Protein AF-A0A2N9XUF2-F1 (afdb_monomer_lite)

pLDDT: mean 81.79, std 14.42, range [47.16, 93.81]

Sequence (76 aa):
MEMSQINFTIDNDNYHFTFSKFLVEPCLRFKHFDKDEEKYYPDLVGYFSADCELYDKWNGCLAIEVVFTNNCYSKK

Radius of gyration: 15.49 Å; chains: 1; bounding box: 37×38×40 Å

Structure (mmCIF, N/CA/C/O backbone):
data_AF-A0A2N9XUF2-F1
#
_entry.id   AF-A0A2N9XUF2-F1
#
loop_
_atom_site.group_PDB
_atom_site.id
_atom_site.type_symbol
_atom_site.label_atom_id
_atom_site.label_alt_id
_atom_site.label_comp_id
_atom_site.label_asym_id
_atom_site.label_entity_id
_atom_site.label_seq_id
_atom_site.pdbx_PDB_ins_code
_atom_site.Cartn_x
_atom_site.Cartn_y
_atom_site.Cartn_z
_atom_site.occupancy
_atom_site.B_iso_or_equiv
_atom_site.auth_seq_id
_atom_site.auth_comp_id
_atom_site.auth_asym_id
_atom_site.auth_atom_id
_atom_site.pdbx_PDB_model_num
ATOM 1 N N . MET A 1 1 ? 6.599 19.293 1.514 1.00 47.34 1 MET A N 1
ATOM 2 C CA . MET A 1 1 ? 6.303 18.029 0.814 1.00 47.34 1 MET A CA 1
ATOM 3 C C . MET A 1 1 ? 4.810 18.016 0.598 1.00 47.34 1 MET A C 1
ATOM 5 O O . MET A 1 1 ? 4.077 18.004 1.576 1.00 47.34 1 MET A O 1
ATOM 9 N N . GLU A 1 2 ? 4.386 18.193 -0.648 1.00 47.31 2 GLU A N 1
ATOM 10 C CA . GLU A 1 2 ? 2.975 18.136 -1.037 1.00 47.31 2 GLU A CA 1
ATOM 11 C C . GLU A 1 2 ? 2.452 16.718 -0.785 1.00 47.31 2 GLU A C 1
ATOM 13 O O . GLU A 1 2 ? 3.133 15.746 -1.114 1.00 47.31 2 GLU A O 1
ATOM 18 N N . MET A 1 3 ? 1.287 16.599 -0.145 1.00 55.09 3 MET A N 1
ATOM 19 C CA . MET A 1 3 ? 0.637 15.307 0.062 1.00 55.09 3 MET A CA 1
ATOM 20 C C . MET A 1 3 ? 0.157 14.794 -1.295 1.00 55.09 3 MET A C 1
ATOM 22 O O . MET A 1 3 ? -0.680 15.426 -1.937 1.00 55.09 3 MET A O 1
ATOM 26 N N . SER A 1 4 ? 0.723 13.681 -1.754 1.00 74.75 4 SER A N 1
ATOM 27 C CA . SER A 1 4 ? 0.419 13.107 -3.059 1.00 74.75 4 SER A CA 1
ATOM 28 C C . SER A 1 4 ? -0.866 12.294 -2.976 1.00 74.75 4 SER A C 1
ATOM 30 O O . SER A 1 4 ? -0.909 11.185 -2.445 1.00 74.75 4 SER A O 1
ATOM 32 N N . GLN A 1 5 ? -1.932 12.879 -3.502 1.00 87.75 5 GLN A N 1
ATOM 33 C CA . GLN A 1 5 ? -3.132 12.139 -3.854 1.00 87.75 5 GLN A CA 1
ATOM 34 C C . GLN A 1 5 ? -2.818 11.256 -5.063 1.00 87.75 5 GLN A C 1
ATOM 36 O O . GLN A 1 5 ? -2.304 11.747 -6.070 1.00 87.75 5 GLN A O 1
ATOM 41 N N . ILE A 1 6 ? -3.073 9.954 -4.954 1.00 88.50 6 ILE A N 1
ATOM 42 C CA . ILE A 1 6 ? -2.777 8.986 -6.015 1.00 88.50 6 ILE A CA 1
ATOM 43 C C . ILE A 1 6 ? -4.002 8.102 -6.231 1.00 88.50 6 ILE A C 1
ATOM 45 O O . ILE A 1 6 ? -4.565 7.554 -5.283 1.00 88.50 6 ILE A O 1
ATOM 49 N N . ASN A 1 7 ? -4.384 7.946 -7.497 1.00 90.00 7 ASN A N 1
ATOM 50 C CA . ASN A 1 7 ? -5.430 7.021 -7.912 1.00 90.00 7 ASN A CA 1
ATOM 51 C C . ASN A 1 7 ? -4.826 5.653 -8.214 1.00 90.00 7 ASN A C 1
ATOM 53 O O . ASN A 1 7 ? -3.871 5.553 -8.984 1.00 90.00 7 ASN A O 1
ATOM 57 N N . PHE A 1 8 ? -5.415 4.612 -7.642 1.00 88.88 8 PHE A N 1
ATOM 58 C CA . PHE A 1 8 ? -5.076 3.221 -7.909 1.00 88.88 8 PHE A CA 1
ATOM 59 C C . PHE A 1 8 ? -6.275 2.507 -8.516 1.00 88.88 8 PHE A C 1
ATOM 61 O O . PHE A 1 8 ? -7.409 2.742 -8.105 1.00 88.88 8 PHE A O 1
ATOM 68 N N . THR A 1 9 ? -6.012 1.597 -9.450 1.00 91.12 9 THR A N 1
ATOM 69 C CA . THR A 1 9 ? -7.011 0.647 -9.944 1.00 91.12 9 THR A CA 1
ATOM 70 C C . THR A 1 9 ? -6.666 -0.739 -9.410 1.00 91.12 9 THR A C 1
ATOM 72 O O . THR A 1 9 ? -5.561 -1.226 -9.647 1.00 91.12 9 THR A O 1
ATOM 75 N N . ILE A 1 10 ? -7.589 -1.363 -8.679 1.00 88.94 10 ILE A N 1
ATOM 76 C CA . I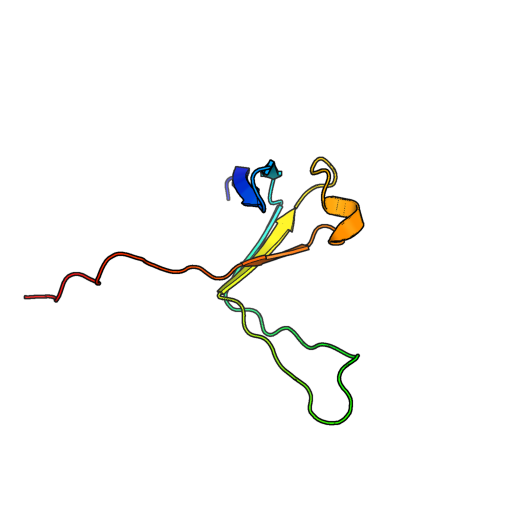LE A 1 10 ? -7.419 -2.686 -8.059 1.00 88.94 10 ILE A CA 1
ATOM 77 C C . ILE A 1 10 ? -8.626 -3.537 -8.451 1.00 88.94 10 ILE A C 1
ATOM 79 O O . ILE A 1 10 ? -9.752 -3.130 -8.200 1.00 88.94 10 ILE A O 1
ATOM 83 N N . ASP A 1 11 ? -8.405 -4.688 -9.095 1.00 87.44 11 ASP A N 1
ATOM 84 C CA . ASP A 1 11 ? -9.454 -5.647 -9.498 1.00 87.44 11 ASP A CA 1
ATOM 85 C C . ASP A 1 11 ? -10.669 -5.043 -10.257 1.00 87.44 11 ASP A C 1
ATOM 87 O O . ASP A 1 11 ? -11.725 -5.672 -10.323 1.00 87.44 11 ASP A O 1
ATOM 91 N N . ASN A 1 12 ? -10.488 -3.872 -10.895 1.00 92.19 12 ASN A N 1
ATOM 92 C CA . ASN A 1 12 ? -11.447 -3.009 -11.626 1.00 92.19 12 ASN A CA 1
ATOM 93 C C . ASN A 1 12 ? -12.078 -1.840 -10.850 1.00 92.19 12 ASN A C 1
ATOM 95 O O . ASN A 1 12 ? -12.731 -1.000 -11.474 1.00 92.19 12 ASN A O 1
ATOM 99 N N . ASP A 1 13 ? -11.832 -1.723 -9.551 1.00 92.44 13 ASP A N 1
ATOM 100 C CA . ASP A 1 13 ? -12.286 -0.590 -8.750 1.00 92.44 13 ASP A CA 1
ATOM 101 C C . ASP A 1 13 ? -11.217 0.504 -8.685 1.00 92.44 13 ASP A C 1
ATOM 103 O O . ASP A 1 13 ? -10.013 0.231 -8.676 1.00 92.44 13 ASP A O 1
ATOM 107 N N . ASN A 1 14 ? -11.660 1.762 -8.651 1.00 92.56 14 ASN A N 1
ATOM 108 C CA . ASN A 1 14 ? -10.776 2.916 -8.530 1.00 92.56 14 ASN A CA 1
ATOM 109 C C . ASN A 1 14 ? -10.783 3.429 -7.096 1.00 92.56 14 ASN A C 1
ATOM 111 O O 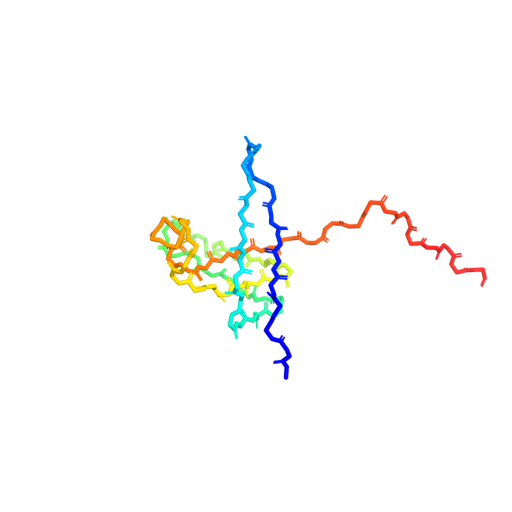. ASN A 1 14 ? -11.827 3.806 -6.567 1.00 92.56 14 ASN A O 1
ATOM 115 N N . TYR A 1 15 ? -9.598 3.514 -6.509 1.00 91.19 15 TYR A N 1
ATOM 116 C CA . TYR A 1 15 ? -9.393 3.977 -5.149 1.00 91.19 15 TYR A CA 1
ATOM 117 C C . TYR A 1 15 ? -8.538 5.231 -5.150 1.00 91.19 15 TYR A C 1
ATOM 119 O O . TYR A 1 15 ? -7.472 5.285 -5.767 1.00 91.19 15 TYR A O 1
ATOM 127 N N . HIS A 1 16 ? -9.002 6.235 -4.417 1.00 91.56 16 HIS A N 1
ATOM 128 C CA . HIS A 1 16 ? -8.282 7.481 -4.239 1.00 91.56 16 HIS A CA 1
ATOM 129 C C . HIS A 1 16 ? -7.572 7.465 -2.886 1.00 91.56 16 HIS A C 1
ATOM 131 O O . HIS A 1 16 ? -8.208 7.506 -1.832 1.00 91.56 16 HIS A O 1
ATOM 137 N N . PHE A 1 17 ? -6.244 7.420 -2.912 1.00 91.44 17 PHE A N 1
ATOM 138 C CA . PHE A 1 17 ? -5.428 7.403 -1.707 1.00 91.44 17 PHE A CA 1
ATOM 139 C C . PHE A 1 17 ? -4.847 8.785 -1.434 1.00 91.44 17 PHE A C 1
ATOM 141 O O . PHE A 1 17 ? -4.182 9.371 -2.288 1.00 91.44 17 PHE A O 1
ATOM 148 N N . THR A 1 18 ? -5.040 9.276 -0.211 1.00 92.38 18 THR A N 1
ATOM 149 C CA . THR A 1 18 ? -4.327 10.449 0.302 1.00 92.38 18 THR A CA 1
ATOM 150 C C . THR A 1 18 ? -3.211 9.970 1.218 1.00 92.38 18 THR A C 1
ATOM 152 O O . THR A 1 18 ? -3.468 9.518 2.337 1.00 92.38 18 THR A O 1
ATOM 155 N N . PHE A 1 19 ? -1.966 10.049 0.747 1.00 92.56 19 PHE A N 1
ATOM 156 C CA . PHE A 1 19 ? -0.811 9.617 1.528 1.00 92.56 19 PHE A CA 1
ATOM 157 C C . PHE A 1 19 ? -0.284 10.733 2.424 1.00 92.56 19 PHE A C 1
ATOM 159 O O . PHE A 1 19 ? -0.075 11.867 1.998 1.00 92.56 19 PHE A O 1
ATOM 166 N N . SER A 1 20 ? -0.015 10.374 3.675 1.00 91.25 20 SER A N 1
ATOM 167 C CA . SER A 1 20 ? 0.606 11.251 4.671 1.00 91.25 20 SER A CA 1
ATOM 168 C C . SER A 1 20 ? 2.124 11.082 4.727 1.00 91.25 20 SER A C 1
ATOM 170 O O . SER A 1 20 ? 2.844 12.001 5.120 1.00 91.25 20 SER A O 1
ATOM 172 N N . LYS A 1 21 ? 2.624 9.897 4.354 1.00 90.38 21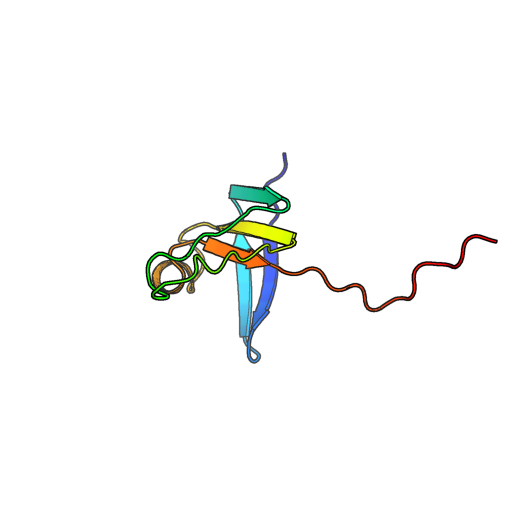 LYS A N 1
ATOM 173 C CA . LYS A 1 21 ? 4.038 9.537 4.454 1.00 90.38 21 LYS A CA 1
ATOM 174 C C . LYS A 1 21 ? 4.391 8.407 3.495 1.00 90.38 21 LYS A C 1
ATOM 176 O O . LYS A 1 21 ? 3.617 7.466 3.345 1.00 90.38 21 LYS A O 1
ATOM 181 N N . PHE A 1 22 ? 5.611 8.461 2.965 1.00 90.94 22 PHE A N 1
ATOM 182 C CA . PHE A 1 22 ? 6.265 7.331 2.312 1.00 90.94 22 PHE A CA 1
ATOM 183 C C . PHE A 1 22 ? 7.551 6.947 3.043 1.00 90.94 22 PHE A C 1
ATOM 185 O O . PHE A 1 22 ? 8.254 7.801 3.588 1.00 90.94 22 PHE A O 1
ATOM 192 N N . LEU A 1 23 ? 7.856 5.656 3.044 1.00 91.38 23 LEU A N 1
ATOM 193 C CA . LEU A 1 23 ? 9.182 5.112 3.306 1.00 91.38 23 LEU A CA 1
ATOM 194 C C . LEU A 1 23 ? 9.735 4.604 1.978 1.00 91.38 23 LEU A C 1
ATOM 196 O O . LEU A 1 23 ? 9.029 3.886 1.278 1.00 91.38 23 LEU A O 1
ATOM 200 N N . VAL A 1 24 ? 10.965 4.985 1.647 1.00 89.44 24 VAL A N 1
ATOM 201 C CA . VAL A 1 24 ? 11.656 4.551 0.426 1.00 89.44 24 VAL A CA 1
ATOM 202 C C . VAL A 1 24 ? 12.562 3.377 0.764 1.00 89.44 24 VAL A C 1
ATOM 204 O O . VAL A 1 24 ? 13.283 3.449 1.759 1.00 89.44 24 VAL A O 1
ATOM 207 N N . GLU A 1 25 ? 12.461 2.307 -0.024 1.00 88.38 25 GLU A N 1
ATOM 208 C CA . GLU A 1 25 ? 13.211 1.052 0.107 1.00 88.38 25 GLU A CA 1
ATOM 209 C C . GLU A 1 25 ? 13.244 0.478 1.547 1.00 88.38 25 GLU A C 1
ATOM 211 O O . GLU A 1 25 ? 14.315 0.137 2.068 1.00 88.38 25 GLU A O 1
ATOM 216 N N . PRO A 1 26 ? 12.107 0.396 2.276 1.00 88.94 26 PRO A N 1
ATOM 217 C CA . PRO A 1 26 ? 12.125 -0.100 3.645 1.00 88.94 26 PRO A CA 1
ATOM 218 C C . PRO A 1 26 ? 12.365 -1.614 3.703 1.00 88.94 26 PRO A C 1
ATOM 220 O O . PRO A 1 26 ? 11.934 -2.376 2.848 1.00 88.94 26 PRO A O 1
ATOM 223 N N . CYS A 1 27 ? 12.974 -2.076 4.795 1.00 87.56 27 CYS A N 1
ATOM 224 C CA . CYS A 1 27 ? 13.050 -3.499 5.124 1.00 87.56 27 CYS A CA 1
ATOM 225 C C . CYS A 1 27 ? 11.868 -3.883 6.024 1.00 87.56 27 CYS A C 1
ATOM 227 O O . CYS A 1 27 ? 11.868 -3.565 7.217 1.00 87.56 27 CYS A O 1
ATOM 229 N N . LEU A 1 28 ? 10.885 -4.601 5.484 1.00 84.94 28 LEU A N 1
ATOM 230 C CA . LEU A 1 28 ? 9.777 -5.162 6.254 1.00 84.94 28 LEU A CA 1
ATOM 231 C C . LEU A 1 28 ? 10.154 -6.544 6.801 1.00 84.94 28 LEU A C 1
ATOM 233 O O . LEU A 1 28 ? 10.734 -7.367 6.094 1.00 84.94 28 LEU A O 1
ATOM 237 N N . ARG A 1 29 ? 9.840 -6.790 8.079 1.00 79.19 29 ARG A N 1
ATOM 238 C CA . ARG A 1 29 ? 10.039 -8.085 8.748 1.00 79.19 29 ARG A CA 1
ATOM 239 C C . ARG A 1 29 ? 8.702 -8.620 9.231 1.00 79.19 29 ARG A C 1
ATOM 241 O O . ARG A 1 29 ? 8.039 -7.969 10.042 1.00 79.19 29 ARG A O 1
ATOM 248 N N . PHE A 1 30 ? 8.326 -9.809 8.778 1.00 70.88 30 PHE A N 1
ATOM 249 C CA . PHE A 1 30 ? 7.079 -10.445 9.188 1.00 70.88 30 PHE A CA 1
ATOM 250 C C . PHE A 1 30 ? 7.332 -11.406 10.351 1.00 70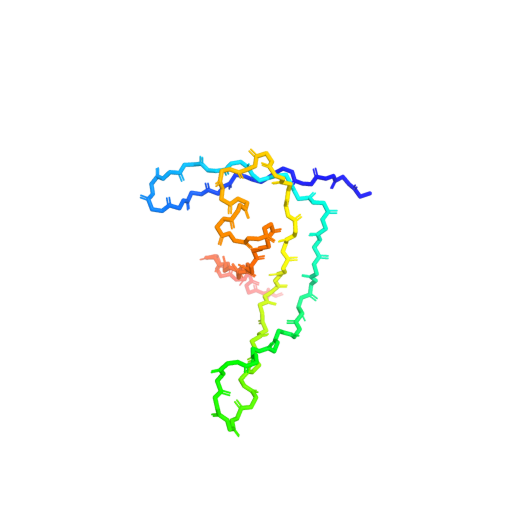.88 30 PHE A C 1
ATOM 252 O O . PHE A 1 30 ? 8.144 -12.317 10.257 1.00 70.88 30 PHE A O 1
ATOM 259 N N . LYS A 1 31 ? 6.623 -11.213 11.471 1.00 60.06 31 LYS A N 1
ATOM 260 C CA . LYS A 1 31 ? 6.772 -12.044 12.683 1.00 60.06 31 LYS A CA 1
ATOM 261 C C . LYS A 1 31 ? 6.128 -13.439 12.578 1.00 60.06 31 LYS A C 1
ATOM 263 O O . LYS A 1 31 ? 6.157 -14.170 13.561 1.00 60.06 31 LYS A O 1
ATOM 268 N N . HIS A 1 32 ? 5.469 -13.780 11.469 1.00 57.78 32 HIS A N 1
ATOM 269 C CA . HIS A 1 32 ? 4.595 -14.962 11.366 1.00 57.78 32 HIS A CA 1
ATOM 270 C C . HIS A 1 32 ? 5.112 -16.083 10.458 1.00 57.78 32 HIS A C 1
ATOM 272 O O . HIS A 1 32 ? 4.452 -17.112 10.365 1.00 57.78 32 HIS A O 1
ATOM 278 N N . PHE A 1 33 ? 6.278 -15.926 9.832 1.00 52.72 33 PHE A N 1
ATOM 279 C CA . PHE A 1 33 ? 6.912 -17.011 9.087 1.00 52.72 33 PHE A CA 1
ATOM 280 C C . PHE A 1 33 ? 7.993 -17.643 9.965 1.00 52.72 33 PHE A C 1
ATOM 282 O O . PHE A 1 33 ? 8.962 -17.000 10.363 1.00 52.72 33 PHE A O 1
ATOM 289 N N . ASP A 1 34 ? 7.740 -18.884 10.375 1.00 50.19 34 ASP A N 1
ATOM 290 C CA . ASP A 1 34 ? 8.602 -19.659 11.256 1.00 50.19 34 ASP A CA 1
ATOM 291 C C . ASP A 1 34 ? 9.988 -19.901 10.627 1.00 50.19 34 ASP A C 1
ATOM 293 O O . ASP A 1 34 ? 10.113 -20.406 9.515 1.00 50.19 34 ASP A O 1
ATOM 297 N N . LYS A 1 35 ? 11.018 -19.636 11.439 1.00 52.38 35 LYS A N 1
ATOM 298 C CA . LYS A 1 35 ? 12.422 -20.096 11.371 1.00 52.38 35 LYS A CA 1
ATOM 299 C C . LYS A 1 35 ? 13.409 -19.444 10.408 1.00 52.38 35 LYS A C 1
ATOM 301 O O . LYS A 1 35 ? 14.593 -19.513 10.724 1.00 52.38 35 LYS A O 1
ATOM 306 N N . ASP A 1 36 ? 12.975 -18.716 9.395 1.00 56.69 36 ASP A N 1
ATOM 307 C CA . ASP A 1 36 ? 13.849 -17.826 8.628 1.00 56.69 36 ASP A CA 1
ATOM 308 C C . ASP A 1 36 ? 13.158 -16.465 8.553 1.00 56.69 36 ASP A C 1
ATOM 310 O O . ASP A 1 36 ? 12.033 -16.377 8.074 1.00 56.69 36 ASP A O 1
ATOM 314 N N . GLU A 1 37 ? 13.770 -15.411 9.110 1.00 60.88 37 GLU A N 1
ATOM 315 C CA . GLU A 1 37 ? 13.217 -14.049 9.079 1.00 60.88 37 GLU A CA 1
ATOM 316 C C . GLU A 1 37 ? 13.054 -13.596 7.618 1.00 60.88 37 GLU A C 1
ATOM 318 O O . GLU A 1 37 ? 13.956 -12.965 7.062 1.00 60.88 37 GLU A O 1
ATOM 323 N N . GLU A 1 38 ? 11.929 -13.923 6.979 1.00 69.94 38 GLU A N 1
ATOM 324 C CA . GLU A 1 38 ? 11.652 -13.492 5.617 1.00 69.94 38 GLU A CA 1
ATOM 325 C C . GLU A 1 38 ? 11.546 -11.966 5.611 1.00 69.94 38 GLU A C 1
ATOM 327 O O . GLU A 1 38 ? 10.660 -11.349 6.219 1.00 69.94 38 GLU A O 1
ATOM 332 N N . LYS A 1 39 ? 12.540 -11.354 4.966 1.00 81.75 39 LYS A N 1
ATOM 333 C CA . LYS A 1 39 ? 12.616 -9.916 4.748 1.00 81.75 39 LYS A CA 1
ATOM 334 C C . LYS A 1 39 ? 12.005 -9.615 3.398 1.00 81.75 39 LYS A C 1
ATOM 336 O O . LYS A 1 39 ? 12.370 -10.230 2.399 1.00 81.75 39 LYS A O 1
ATOM 341 N N . TYR A 1 40 ? 11.136 -8.621 3.378 1.00 85.44 40 TYR A N 1
ATOM 342 C CA . TYR A 1 40 ? 10.593 -8.068 2.151 1.00 85.44 40 TYR A CA 1
ATOM 343 C C . TYR A 1 40 ? 11.065 -6.625 1.999 1.00 85.44 40 TYR A C 1
ATOM 345 O O . TYR A 1 40 ? 11.083 -5.866 2.971 1.00 85.44 40 TYR A O 1
ATOM 353 N N . TYR A 1 41 ? 11.478 -6.275 0.787 1.00 88.44 41 TYR A N 1
ATOM 354 C CA . TYR A 1 41 ? 12.058 -4.983 0.444 1.00 88.44 41 TYR A CA 1
ATOM 355 C C . TYR A 1 41 ? 11.254 -4.365 -0.702 1.00 88.44 41 TYR A C 1
ATOM 357 O O . TYR A 1 41 ? 11.681 -4.487 -1.847 1.00 88.44 41 TYR A O 1
ATOM 365 N N . PRO A 1 42 ? 10.083 -3.767 -0.425 1.00 90.94 42 PRO A N 1
ATOM 366 C CA . PRO A 1 42 ? 9.360 -3.024 -1.446 1.00 90.94 42 PRO A CA 1
ATOM 367 C C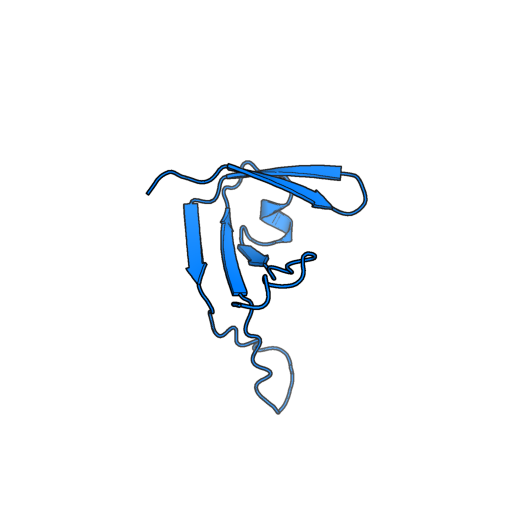 . PRO A 1 42 ? 10.119 -1.754 -1.832 1.00 90.94 42 PRO A C 1
ATOM 369 O O . PRO A 1 42 ? 10.825 -1.178 -0.999 1.00 90.94 42 PRO A O 1
ATOM 372 N N . ASP A 1 43 ? 9.890 -1.254 -3.045 1.00 90.44 43 ASP A N 1
ATOM 373 C CA . ASP A 1 43 ? 10.400 0.059 -3.457 1.00 90.44 43 ASP A CA 1
ATOM 374 C C . ASP A 1 43 ? 9.890 1.178 -2.534 1.00 90.44 43 ASP A C 1
ATOM 376 O O . ASP A 1 43 ? 10.628 2.097 -2.166 1.00 90.44 43 ASP A O 1
ATOM 380 N N . LEU A 1 44 ? 8.612 1.114 -2.138 1.00 91.88 44 LEU A N 1
ATOM 381 C CA . LEU A 1 44 ? 7.973 2.109 -1.280 1.00 91.88 44 LEU A CA 1
ATOM 382 C C . LEU A 1 44 ? 6.993 1.471 -0.286 1.00 91.88 44 LEU A C 1
ATOM 384 O O . LEU A 1 44 ? 6.330 0.478 -0.571 1.00 91.88 44 LEU A O 1
ATOM 388 N N . VAL A 1 45 ? 6.817 2.111 0.869 1.00 93.19 45 VAL A N 1
ATOM 389 C CA . VAL A 1 45 ? 5.656 1.895 1.749 1.00 93.19 45 VAL A CA 1
ATOM 390 C C . VAL A 1 45 ? 4.950 3.219 1.980 1.00 93.19 45 VAL A C 1
ATOM 392 O O . VAL A 1 45 ? 5.542 4.149 2.528 1.00 93.19 45 VAL A O 1
ATOM 395 N N . GLY A 1 46 ? 3.688 3.306 1.571 1.00 93.00 46 GLY A N 1
ATOM 396 C CA . GLY A 1 46 ? 2.833 4.472 1.756 1.00 93.00 46 GLY A CA 1
ATOM 397 C C . GLY A 1 46 ? 1.870 4.304 2.931 1.00 93.00 46 GLY A C 1
ATOM 398 O O . GLY A 1 46 ? 1.198 3.281 3.047 1.00 93.00 46 GLY A O 1
ATOM 399 N N . TYR A 1 47 ? 1.763 5.335 3.770 1.00 93.81 47 TYR A N 1
ATOM 400 C CA . TYR A 1 47 ? 0.751 5.439 4.825 1.00 93.81 47 TYR A CA 1
ATOM 401 C C . TYR A 1 47 ? -0.353 6.400 4.398 1.00 93.81 47 TYR A C 1
ATOM 403 O O . TYR A 1 47 ? -0.074 7.568 4.101 1.00 93.81 47 TYR A O 1
ATOM 411 N N . PHE A 1 48 ? -1.595 5.931 4.386 1.00 93.25 48 PHE A N 1
ATOM 412 C CA . PHE A 1 48 ? -2.740 6.665 3.847 1.00 93.25 48 PHE A CA 1
ATOM 413 C C . PHE A 1 48 ? -3.839 6.890 4.890 1.00 93.25 48 PHE A C 1
ATOM 415 O O . PHE A 1 48 ? -3.868 6.214 5.916 1.00 93.25 48 PHE A O 1
ATOM 422 N N . SER A 1 49 ? -4.694 7.891 4.663 1.00 89.19 49 SER A N 1
ATOM 423 C CA . SER A 1 49 ? -5.740 8.293 5.615 1.00 89.19 49 SER A CA 1
ATOM 424 C C . SER A 1 49 ? -6.932 7.330 5.654 1.00 89.19 49 SER A C 1
ATOM 426 O O . SER A 1 49 ? -7.166 6.554 4.725 1.00 89.19 49 SER A O 1
ATOM 428 N N . ALA A 1 50 ? -7.720 7.434 6.729 1.00 89.75 50 ALA A N 1
ATOM 429 C CA . ALA A 1 50 ? -8.943 6.658 6.948 1.00 89.75 50 ALA A CA 1
ATOM 430 C C . ALA A 1 50 ? -10.092 6.986 5.981 1.00 89.75 50 ALA A C 1
ATOM 432 O O . ALA A 1 50 ? -11.118 6.317 6.004 1.00 89.75 50 ALA A O 1
ATOM 433 N N . ASP A 1 51 ? -9.917 7.982 5.111 1.00 89.06 51 ASP A N 1
ATOM 434 C CA . ASP A 1 51 ? -10.909 8.347 4.095 1.00 89.06 51 ASP A CA 1
ATOM 435 C C . ASP A 1 51 ? -10.975 7.317 2.952 1.00 89.06 51 ASP A C 1
ATOM 437 O O . ASP A 1 51 ? -11.910 7.327 2.156 1.00 89.06 51 ASP A O 1
ATOM 441 N N . CYS A 1 52 ? -9.978 6.431 2.850 1.00 88.12 52 CYS A N 1
ATOM 442 C CA . CYS A 1 52 ? -9.974 5.333 1.893 1.00 88.12 52 CYS A CA 1
ATOM 443 C C . CYS A 1 52 ? -10.712 4.114 2.463 1.00 88.12 52 CYS A C 1
ATOM 445 O O . CYS A 1 52 ? -10.391 3.640 3.550 1.00 88.12 52 CYS A O 1
ATOM 447 N N . GLU A 1 53 ? -11.622 3.532 1.682 1.00 90.38 53 GLU A N 1
ATOM 448 C CA . GLU A 1 53 ? -12.413 2.345 2.058 1.00 90.38 53 GLU A CA 1
ATOM 449 C C . GLU A 1 53 ? -11.559 1.120 2.433 1.00 90.38 53 GLU A C 1
ATOM 451 O O . GLU A 1 53 ? -11.998 0.234 3.164 1.00 90.38 53 GLU A O 1
ATOM 456 N N . LEU A 1 54 ? -10.315 1.068 1.952 1.00 92.69 54 LEU A N 1
ATOM 457 C CA . LEU A 1 54 ? -9.371 -0.012 2.238 1.00 92.69 54 LEU A CA 1
ATOM 458 C C . LEU A 1 54 ? -8.580 0.205 3.535 1.00 92.69 54 LEU A C 1
ATOM 460 O O . LEU A 1 54 ? -7.799 -0.669 3.915 1.00 92.69 54 LEU A O 1
ATOM 464 N N . TYR A 1 55 ? -8.767 1.335 4.225 1.00 93.69 55 TYR A N 1
ATOM 465 C CA . TYR A 1 55 ? -7.983 1.690 5.407 1.00 93.69 55 TYR A CA 1
ATOM 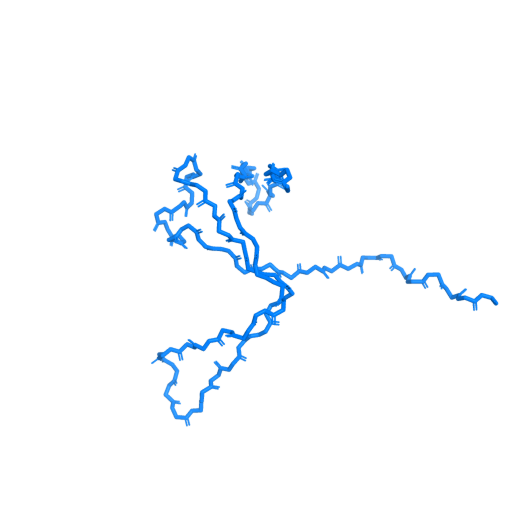466 C C . TYR A 1 55 ? -8.075 0.637 6.504 1.00 93.69 55 TYR A C 1
ATOM 468 O O . TYR A 1 55 ? -7.036 0.164 6.952 1.00 93.69 55 TYR A O 1
ATOM 476 N N . ASP A 1 56 ? -9.278 0.210 6.890 1.00 93.62 56 ASP A N 1
ATOM 477 C CA . ASP A 1 56 ? -9.445 -0.778 7.962 1.00 93.62 56 ASP A CA 1
ATOM 478 C C . ASP A 1 56 ? -8.887 -2.149 7.563 1.00 93.62 56 ASP A C 1
ATOM 480 O O . ASP A 1 56 ? -8.254 -2.836 8.364 1.00 93.62 56 ASP A O 1
ATOM 484 N N . LYS A 1 57 ? -9.064 -2.531 6.293 1.00 93.06 57 LYS A N 1
ATOM 485 C CA . LYS A 1 57 ? -8.581 -3.809 5.754 1.00 93.06 57 LYS A CA 1
ATOM 486 C C . LYS A 1 57 ? -7.054 -3.881 5.740 1.00 93.06 57 LYS A C 1
ATOM 488 O O . LYS A 1 57 ? -6.488 -4.941 5.996 1.00 93.06 57 LYS A O 1
ATOM 493 N N . TRP A 1 58 ? -6.391 -2.779 5.396 1.00 92.44 58 TRP A N 1
ATOM 494 C CA . TRP A 1 58 ? -4.936 -2.710 5.206 1.00 92.44 58 TRP A CA 1
ATOM 495 C C . TRP A 1 58 ? -4.217 -1.937 6.311 1.00 92.44 58 TRP A C 1
ATOM 497 O O . TRP A 1 58 ? -3.015 -1.687 6.227 1.00 92.44 58 TRP A O 1
ATOM 507 N N . ASN A 1 59 ? -4.947 -1.569 7.362 1.00 93.12 59 ASN A N 1
ATOM 508 C CA . ASN A 1 59 ? -4.461 -0.790 8.493 1.00 93.12 59 ASN A CA 1
ATOM 509 C C . ASN A 1 59 ? -3.710 0.489 8.061 1.00 93.12 59 ASN A C 1
ATOM 511 O O . ASN A 1 59 ? -2.633 0.800 8.576 1.00 93.12 59 ASN A O 1
ATOM 515 N N . GLY A 1 60 ? -4.246 1.184 7.053 1.00 93.75 60 GLY A N 1
ATOM 516 C CA . GLY A 1 60 ? -3.694 2.436 6.525 1.00 93.75 60 GLY A CA 1
ATOM 517 C C . GLY A 1 60 ? -2.296 2.341 5.909 1.00 93.75 60 GLY A C 1
ATOM 518 O O . GLY A 1 60 ? -1.608 3.358 5.822 1.00 93.75 60 GLY A O 1
ATOM 519 N N . CYS A 1 61 ? -1.843 1.147 5.517 1.00 92.69 61 CYS A N 1
ATOM 520 C CA . CYS A 1 61 ? -0.491 0.908 5.016 1.00 92.69 61 CYS A CA 1
ATOM 521 C C . CYS A 1 61 ? -0.507 0.106 3.709 1.00 92.69 61 CYS A C 1
ATOM 523 O O . CYS A 1 61 ? -1.208 -0.897 3.599 1.00 92.69 61 CYS A O 1
ATOM 525 N N . LEU A 1 62 ? 0.288 0.532 2.727 1.00 91.69 62 LEU A N 1
ATOM 526 C CA . LEU A 1 62 ? 0.424 -0.137 1.435 1.00 91.69 62 LEU A CA 1
ATOM 527 C C . LEU A 1 62 ? 1.902 -0.253 1.047 1.00 91.69 62 LEU A C 1
ATOM 529 O O . LEU A 1 62 ? 2.602 0.757 0.984 1.00 91.69 62 LEU A O 1
ATOM 533 N N . ALA A 1 63 ? 2.368 -1.471 0.766 1.00 91.94 63 ALA A N 1
ATOM 534 C CA . ALA A 1 63 ? 3.649 -1.702 0.097 1.00 91.94 63 ALA A CA 1
ATOM 535 C C . ALA A 1 63 ? 3.466 -1.561 -1.422 1.00 91.94 63 ALA A C 1
ATOM 537 O O . ALA A 1 63 ? 2.470 -2.036 -1.967 1.00 91.94 63 ALA A O 1
ATOM 538 N N . ILE A 1 64 ? 4.394 -0.880 -2.090 1.00 89.94 64 ILE A N 1
ATOM 539 C CA . ILE A 1 64 ? 4.292 -0.484 -3.497 1.00 89.94 64 ILE A CA 1
ATOM 540 C C . ILE A 1 64 ? 5.588 -0.879 -4.211 1.00 89.94 64 ILE A C 1
ATOM 542 O O . ILE A 1 64 ? 6.672 -0.510 -3.762 1.00 89.94 64 ILE A O 1
ATOM 546 N N . GLU A 1 65 ? 5.444 -1.576 -5.337 1.00 90.06 65 GLU A N 1
ATOM 547 C CA . GLU A 1 65 ? 6.512 -1.897 -6.293 1.00 90.06 65 GLU A CA 1
ATOM 548 C C . GLU A 1 65 ? 6.326 -1.040 -7.550 1.00 90.06 65 GLU A C 1
ATOM 550 O O . GLU A 1 65 ? 5.223 -0.960 -8.102 1.00 90.06 65 GLU A O 1
ATOM 555 N N . VAL A 1 66 ? 7.389 -0.394 -8.020 1.00 85.38 66 VAL A N 1
ATOM 556 C CA . VAL A 1 66 ? 7.367 0.502 -9.177 1.00 85.38 66 VAL A CA 1
ATOM 557 C C . VAL A 1 66 ? 8.015 -0.197 -10.364 1.00 85.38 66 VAL A C 1
ATOM 559 O O . VAL A 1 66 ? 9.232 -0.293 -10.491 1.00 85.38 66 VAL A O 1
ATOM 562 N N . VAL A 1 67 ? 7.181 -0.638 -11.304 1.00 83.38 67 VAL A N 1
ATOM 563 C CA . VAL A 1 67 ? 7.648 -1.295 -12.528 1.00 83.38 67 VAL A CA 1
ATOM 564 C C . VAL A 1 67 ? 7.632 -0.306 -13.692 1.00 83.38 67 VAL A C 1
ATOM 566 O O . VAL A 1 67 ? 6.592 0.253 -14.042 1.00 83.38 67 VAL A O 1
ATOM 569 N N . PHE A 1 68 ? 8.781 -0.118 -14.340 1.00 79.94 68 PHE A N 1
ATOM 570 C CA . PHE A 1 68 ? 8.884 0.655 -15.577 1.00 79.94 68 PHE A CA 1
ATOM 571 C C . PHE A 1 68 ? 8.658 -0.260 -16.784 1.00 79.94 68 PHE A C 1
ATOM 573 O O . PHE A 1 68 ? 9.372 -1.240 -16.973 1.00 79.94 68 PHE A O 1
ATOM 580 N N . THR A 1 69 ? 7.684 0.070 -17.632 1.00 76.25 69 THR A N 1
ATOM 581 C CA . THR A 1 69 ? 7.386 -0.701 -18.856 1.00 76.25 69 THR A CA 1
ATOM 582 C C . THR A 1 69 ? 8.202 -0.255 -20.068 1.00 76.25 69 THR A C 1
ATOM 584 O O . THR A 1 69 ? 8.237 -0.948 -21.082 1.00 76.25 69 THR A O 1
ATOM 587 N N . ASN A 1 70 ? 8.848 0.908 -19.988 1.00 78.06 70 ASN A N 1
ATOM 588 C CA . ASN A 1 70 ? 9.700 1.422 -21.050 1.00 78.06 70 ASN A CA 1
ATOM 589 C C . ASN A 1 70 ? 11.143 0.982 -20.808 1.00 78.06 70 ASN A C 1
ATOM 591 O O . ASN A 1 70 ? 11.666 1.148 -19.707 1.00 78.06 70 ASN A O 1
ATOM 595 N N . ASN A 1 71 ? 11.811 0.495 -21.854 1.00 67.12 71 ASN A N 1
ATOM 596 C CA . ASN A 1 71 ? 13.253 0.285 -21.810 1.00 67.12 71 ASN A CA 1
ATOM 597 C C . ASN A 1 71 ? 13.936 1.617 -21.476 1.00 67.12 71 ASN A C 1
ATOM 599 O O . ASN A 1 71 ? 13.684 2.623 -22.146 1.00 67.12 71 ASN A O 1
ATOM 603 N N . CYS A 1 72 ? 14.810 1.629 -20.466 1.00 69.00 72 CYS A N 1
ATOM 604 C CA . CYS A 1 72 ? 15.696 2.763 -20.222 1.00 69.00 72 CYS A CA 1
ATOM 605 C C . CYS A 1 72 ? 16.401 3.098 -21.538 1.00 69.00 72 CYS A C 1
ATOM 607 O O . CYS A 1 72 ? 16.982 2.205 -22.160 1.00 69.00 72 CYS A O 1
ATOM 609 N N . TYR A 1 73 ? 16.324 4.357 -21.982 1.00 60.62 73 TYR A N 1
ATOM 610 C CA . TYR A 1 73 ? 17.042 4.800 -23.171 1.00 60.62 73 TYR A CA 1
ATOM 611 C C . TYR A 1 73 ? 18.495 4.344 -23.044 1.00 60.62 73 TYR A C 1
ATOM 613 O O . TYR A 1 73 ? 19.201 4.757 -22.122 1.00 60.62 73 TYR A O 1
ATOM 621 N N . SER A 1 74 ? 18.934 3.464 -23.946 1.00 60.16 74 SER A N 1
ATOM 622 C CA . SER A 1 74 ? 20.344 3.127 -24.070 1.00 60.16 74 SER A CA 1
ATOM 623 C C . SER A 1 74 ? 21.078 4.439 -24.313 1.00 60.16 74 SER A C 1
ATOM 625 O O . SER A 1 74 ? 20.868 5.088 -25.343 1.00 60.16 74 SER A O 1
ATOM 627 N N . LYS A 1 75 ? 21.867 4.867 -23.328 1.00 53.94 75 LYS A N 1
ATOM 628 C CA . LYS A 1 75 ? 22.699 6.061 -23.421 1.00 53.94 75 LYS A CA 1
ATOM 629 C C . LYS A 1 75 ? 23.625 5.853 -24.627 1.00 53.94 75 LYS A C 1
ATOM 631 O O . LYS A 1 75 ? 24.405 4.904 -24.616 1.00 53.94 75 LYS A O 1
ATOM 636 N N . LYS A 1 76 ? 23.439 6.647 -25.687 1.00 47.16 76 LYS A N 1
ATOM 637 C CA . LYS A 1 76 ? 24.387 6.702 -26.809 1.00 47.16 76 LYS A CA 1
ATOM 638 C C . LYS A 1 76 ? 25.729 7.235 -26.328 1.00 47.16 76 LYS A C 1
ATOM 640 O O . LYS A 1 76 ? 25.711 8.111 -25.431 1.00 47.16 76 LYS A O 1
#

Organism: NCBI:txid1196083

Foldseek 3Di:
DDFDFDWDADPRDIWTWGFPDKDAQDWDFDPPDPDDGDTDTARMKTFTDPVTPCCVVQVRIDGDHDDDPDDDPPDD

Secondary structure (DSSP, 8-state):
----EEEEEETTEEEEEEEEEEEES--EE-TTSSSS--EE--SEEEEE-TTSTTHHHHTTEEEE-----SPPP---